Protein AF-A0AAX3VLI7-F1 (afdb_monomer_lite)

pLDDT: mean 89.25, std 13.04, range [51.97, 98.62]

Sequence (131 aa):
MQSMVFAEIKHHRTDLLKRTEYRPGVWPMSKDLAGGISQAQATVHQAVAEIGERITSLDRDGFETADATYLLRPRSFLVIGRLSEFVNDSGTHHPSKIRSFELARRHLQEPEVITFDELLARAEWIVENSG

Foldseek 3Di:
DAEDEAEAEDDQADDQWDPDAPDPLATHGDPCNVVLQVVQVVVLVVCCVPCPQWDWDADPVGDTDPPIHGSPPGAYEYEYYALCSQADPVRDGNVSVVVNSCVVQVPDPDHNYDYPVRVVVVVVVCVVPVD

Radius of gyration: 19.01 Å; chains: 1; bounding box: 42×30×56 Å

Structure (mmCIF, N/CA/C/O backbone):
data_AF-A0AAX3VLI7-F1
#
_entry.id   AF-A0AAX3VLI7-F1
#
loop_
_atom_site.group_PDB
_atom_site.id
_atom_site.type_symbol
_atom_site.label_atom_id
_atom_site.label_alt_id
_atom_site.label_comp_id
_atom_site.label_asym_id
_atom_site.label_entity_id
_atom_site.label_seq_id
_atom_site.pdbx_PDB_ins_code
_atom_site.Cartn_x
_atom_site.Cartn_y
_atom_site.Cartn_z
_atom_site.occupancy
_atom_site.B_iso_or_equiv
_atom_site.auth_seq_id
_atom_site.auth_comp_id
_atom_site.auth_asym_id
_atom_site.auth_atom_id
_atom_site.pdbx_PDB_model_num
ATOM 1 N N . MET A 1 1 ? 2.046 -5.225 -27.540 1.00 51.97 1 MET A N 1
ATOM 2 C CA . MET A 1 1 ? 2.743 -4.361 -26.565 1.00 51.97 1 MET A CA 1
ATOM 3 C C . MET A 1 1 ? 2.730 -5.075 -25.228 1.00 51.97 1 MET A C 1
ATOM 5 O O . MET A 1 1 ? 1.652 -5.279 -24.683 1.00 51.97 1 MET A O 1
ATOM 9 N N . GLN A 1 2 ? 3.886 -5.538 -24.758 1.00 61.94 2 GLN A N 1
ATOM 10 C CA . GLN A 1 2 ? 4.022 -6.135 -23.430 1.00 61.94 2 GLN A CA 1
ATOM 11 C C . GLN A 1 2 ? 4.406 -5.036 -22.435 1.00 61.94 2 GLN A C 1
ATOM 13 O O . GLN A 1 2 ? 5.241 -4.182 -22.737 1.00 61.94 2 GLN A O 1
ATOM 18 N N . SER A 1 3 ? 3.764 -5.032 -21.269 1.00 70.62 3 SER A N 1
ATOM 19 C CA . SER A 1 3 ? 4.061 -4.113 -20.169 1.00 70.62 3 SER A CA 1
ATOM 20 C C . SER A 1 3 ? 4.565 -4.904 -18.973 1.00 70.62 3 SER A C 1
ATOM 22 O O . SER A 1 3 ? 3.944 -5.900 -18.597 1.00 70.62 3 SER A O 1
ATOM 24 N N . MET A 1 4 ? 5.642 -4.442 -18.347 1.00 79.75 4 MET A N 1
ATOM 25 C CA . MET A 1 4 ? 6.131 -5.039 -17.109 1.00 79.75 4 MET A CA 1
ATOM 26 C C . MET A 1 4 ? 5.292 -4.577 -15.912 1.00 79.75 4 MET A C 1
ATOM 28 O O . MET A 1 4 ? 4.884 -3.415 -15.832 1.00 79.75 4 MET A O 1
ATOM 32 N N . VAL A 1 5 ? 5.040 -5.500 -14.985 1.00 88.38 5 VAL A N 1
ATOM 33 C CA . VAL A 1 5 ? 4.315 -5.252 -13.737 1.00 88.38 5 VAL A CA 1
ATOM 34 C C . VAL A 1 5 ? 5.139 -5.789 -12.575 1.00 88.38 5 VAL A C 1
ATOM 36 O O . VAL A 1 5 ? 5.616 -6.920 -12.629 1.00 88.38 5 VAL A O 1
ATOM 39 N N . PHE A 1 6 ? 5.261 -4.996 -11.514 1.00 92.38 6 PHE A N 1
ATOM 40 C CA . PHE A 1 6 ? 5.890 -5.408 -10.262 1.00 92.38 6 PHE A CA 1
ATOM 41 C C . PHE A 1 6 ? 4.823 -5.773 -9.236 1.00 92.38 6 PHE A C 1
ATOM 43 O O . PHE A 1 6 ? 3.849 -5.044 -9.060 1.00 92.38 6 PHE A O 1
ATOM 50 N N . ALA A 1 7 ? 5.007 -6.890 -8.540 1.00 95.62 7 ALA A N 1
ATOM 51 C CA . ALA A 1 7 ? 4.128 -7.302 -7.456 1.00 95.62 7 ALA A CA 1
ATOM 52 C C . ALA A 1 7 ? 4.966 -7.640 -6.221 1.00 95.62 7 ALA A C 1
ATOM 54 O O . ALA A 1 7 ? 5.698 -8.626 -6.210 1.00 95.62 7 ALA A O 1
ATOM 55 N N . GLU A 1 8 ? 4.840 -6.821 -5.182 1.00 97.06 8 GLU A N 1
ATOM 56 C CA . GLU A 1 8 ? 5.375 -7.110 -3.855 1.00 97.06 8 GLU A CA 1
ATOM 57 C C . GLU A 1 8 ? 4.298 -7.846 -3.050 1.00 97.06 8 GLU A C 1
ATOM 59 O O . GLU A 1 8 ? 3.166 -7.371 -2.936 1.00 97.06 8 GLU A O 1
ATOM 64 N N . ILE A 1 9 ? 4.633 -9.002 -2.476 1.00 97.75 9 ILE A N 1
ATOM 65 C CA . ILE A 1 9 ? 3.674 -9.835 -1.738 1.00 97.75 9 ILE A CA 1
ATOM 66 C C . ILE A 1 9 ? 4.144 -9.983 -0.292 1.00 97.75 9 ILE A C 1
ATOM 68 O O . ILE A 1 9 ? 5.220 -10.509 -0.014 1.00 97.75 9 ILE A O 1
ATOM 72 N N . LYS A 1 10 ? 3.315 -9.525 0.646 1.00 97.88 10 LYS A N 1
ATOM 73 C CA . LYS A 1 10 ? 3.515 -9.675 2.092 1.00 97.88 10 LYS A CA 1
ATOM 74 C C . LYS A 1 10 ? 2.671 -10.816 2.642 1.00 97.88 10 LYS A C 1
ATOM 76 O O . LYS A 1 10 ? 1.902 -11.451 1.929 1.00 97.88 10 LYS A O 1
ATOM 81 N N . HIS A 1 11 ? 2.808 -11.102 3.933 1.00 97.06 11 HIS A N 1
ATOM 82 C CA . HIS A 1 11 ? 1.990 -12.129 4.561 1.00 97.06 11 HIS A CA 1
ATOM 83 C C . HIS A 1 11 ? 0.544 -11.633 4.754 1.00 97.06 11 HIS A C 1
ATOM 85 O O . HIS A 1 11 ? 0.295 -10.487 5.119 1.00 97.06 11 HIS A O 1
ATOM 91 N N . HIS A 1 12 ? -0.438 -12.514 4.577 1.00 96.38 12 HIS A N 1
ATOM 92 C CA . HIS A 1 12 ? -1.861 -12.177 4.728 1.00 96.38 12 HIS A CA 1
ATOM 93 C C . HIS A 1 12 ? -2.282 -11.832 6.170 1.00 96.38 12 HIS A C 1
ATOM 95 O O . HIS A 1 12 ? -3.360 -11.294 6.385 1.00 96.38 12 HIS A O 1
ATOM 101 N N . ARG A 1 13 ? -1.448 -12.173 7.162 1.00 95.81 13 ARG A N 1
ATOM 102 C CA . ARG A 1 13 ? -1.656 -11.857 8.595 1.00 95.81 13 ARG A CA 1
ATOM 103 C C . ARG A 1 13 ? -0.952 -10.579 9.045 1.00 95.81 13 ARG A C 1
ATOM 105 O O . ARG A 1 13 ? -0.884 -10.309 10.236 1.00 95.81 13 ARG A O 1
ATOM 112 N N . THR A 1 14 ? -0.344 -9.862 8.113 1.00 96.94 14 THR A N 1
ATOM 113 C CA . THR A 1 14 ? 0.313 -8.598 8.402 1.00 96.94 14 THR A CA 1
ATOM 114 C C . THR A 1 14 ? -0.740 -7.528 8.679 1.00 96.94 14 THR A C 1
ATOM 116 O O . THR A 1 14 ? -1.655 -7.361 7.873 1.00 96.94 14 THR A O 1
ATOM 119 N N . ASP A 1 15 ? -0.592 -6.813 9.797 1.00 97.94 15 ASP A N 1
ATOM 120 C CA . ASP A 1 15 ? -1.472 -5.698 10.162 1.00 97.94 15 ASP A CA 1
ATOM 121 C C . ASP A 1 15 ? -1.359 -4.593 9.085 1.00 97.94 15 ASP A C 1
ATOM 123 O O . ASP A 1 15 ? -0.258 -4.226 8.668 1.00 97.94 15 ASP A O 1
ATOM 127 N N . LEU A 1 16 ? -2.480 -4.042 8.627 1.00 98.50 16 LEU A N 1
ATOM 128 C CA . LEU A 1 16 ? -2.590 -2.916 7.695 1.00 98.50 16 LEU A CA 1
ATOM 129 C C . LEU A 1 16 ? -2.401 -1.585 8.426 1.00 98.50 16 LEU A C 1
ATOM 131 O O . LEU A 1 16 ? -1.717 -0.683 7.936 1.00 98.50 16 LEU A O 1
ATOM 135 N N . LEU A 1 17 ? -2.977 -1.456 9.622 1.00 98.56 17 LEU A N 1
ATOM 136 C CA . LEU A 1 17 ? -2.892 -0.257 10.452 1.00 98.56 17 LEU A CA 1
ATOM 137 C C . LEU A 1 17 ? -2.168 -0.547 11.768 1.00 98.56 17 LEU A C 1
ATOM 139 O O . LEU A 1 17 ? -2.043 -1.685 12.216 1.00 98.56 17 LEU A O 1
ATOM 143 N N . LYS A 1 18 ? -1.670 0.498 12.431 1.00 98.25 18 LYS A N 1
ATOM 144 C CA . LYS A 1 18 ? -1.179 0.356 13.807 1.00 98.25 18 LYS A CA 1
ATOM 145 C C . LYS A 1 18 ? -2.323 -0.042 14.737 1.00 98.25 18 LYS A C 1
ATOM 147 O O . LYS A 1 18 ? -3.469 0.338 14.537 1.00 98.25 18 LYS A O 1
ATOM 152 N N . ARG A 1 19 ? -1.993 -0.747 15.820 1.00 95.19 19 ARG A N 1
ATOM 153 C CA . ARG A 1 19 ? -2.963 -1.132 16.863 1.00 95.19 19 ARG A CA 1
ATOM 154 C C . ARG A 1 19 ? -3.393 0.025 17.762 1.00 95.19 19 ARG A C 1
ATOM 156 O O . ARG A 1 19 ? -4.368 -0.113 18.491 1.00 95.19 19 ARG A O 1
ATOM 163 N N . THR A 1 20 ? -2.677 1.143 17.710 1.00 96.56 20 THR A N 1
ATOM 164 C CA . THR A 1 20 ? -2.980 2.355 18.466 1.00 96.56 20 THR A CA 1
ATOM 165 C C . THR A 1 20 ? -3.283 3.517 17.534 1.00 96.56 20 THR A C 1
ATOM 167 O O . THR A 1 20 ? -2.680 3.669 16.467 1.00 96.56 20 THR A O 1
ATOM 170 N N . GLU A 1 21 ? -4.212 4.360 17.970 1.00 97.06 21 GLU A N 1
ATOM 171 C CA . GLU A 1 21 ? -4.504 5.622 17.306 1.00 97.06 21 GLU A CA 1
ATOM 172 C C . GLU A 1 21 ? -3.350 6.613 17.496 1.00 97.06 21 GLU A C 1
ATOM 174 O O . GLU A 1 21 ? -2.705 6.653 18.544 1.00 97.06 21 GLU A O 1
ATOM 179 N N . TYR A 1 22 ? -3.102 7.445 16.483 1.00 96.81 22 TYR A N 1
ATOM 180 C CA . TYR A 1 22 ? -2.224 8.612 16.634 1.00 96.81 22 TYR A CA 1
ATOM 181 C C . TYR A 1 22 ? -2.942 9.742 17.378 1.00 96.81 22 TYR A C 1
ATOM 183 O O . TYR A 1 22 ? -2.370 10.422 18.224 1.00 96.81 22 TYR A O 1
ATOM 191 N N . ARG A 1 23 ? -4.224 9.910 17.051 1.00 96.06 23 ARG A N 1
ATOM 192 C CA . ARG A 1 23 ? -5.206 10.754 17.732 1.00 96.06 23 ARG A CA 1
ATOM 193 C C . ARG A 1 23 ? -6.598 10.147 17.499 1.00 96.06 23 ARG A C 1
ATOM 195 O O . ARG A 1 23 ? -6.725 9.368 16.549 1.00 96.06 23 ARG A O 1
ATOM 202 N N . PRO A 1 24 ? -7.638 10.547 18.253 1.00 97.62 24 PRO A N 1
ATOM 203 C CA . PRO A 1 24 ? -8.977 9.981 18.111 1.00 97.62 24 PRO A CA 1
ATOM 204 C C . PRO A 1 24 ? -9.446 9.885 16.654 1.00 97.62 24 PRO A C 1
ATOM 206 O O . PRO A 1 24 ? -9.491 10.886 15.930 1.00 97.62 24 PRO A O 1
ATOM 209 N N . GLY A 1 25 ? -9.763 8.667 16.210 1.00 96.50 25 GLY A N 1
ATOM 210 C CA . GLY A 1 25 ? -10.274 8.379 14.872 1.00 96.50 25 GLY A CA 1
ATOM 211 C C . GLY A 1 25 ? -9.248 8.415 13.734 1.00 96.50 25 GLY A C 1
ATOM 212 O O . GLY A 1 25 ? -9.665 8.346 12.573 1.00 96.50 25 GLY A O 1
ATOM 213 N N . VAL A 1 26 ? -7.947 8.520 14.037 1.00 97.88 26 VAL A N 1
ATOM 214 C CA . VAL A 1 26 ? -6.841 8.496 13.065 1.00 97.88 26 VAL A CA 1
ATOM 215 C C . VAL A 1 26 ? -5.914 7.324 13.358 1.00 97.88 26 VAL A C 1
ATOM 217 O O . VAL A 1 26 ? -5.167 7.322 14.340 1.00 97.88 26 VAL A O 1
ATOM 220 N N . TRP A 1 27 ? -5.927 6.359 12.446 1.00 98.44 2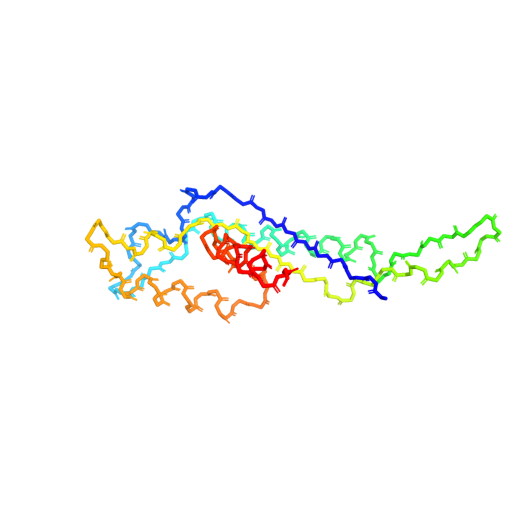7 TRP A N 1
ATOM 221 C CA . TRP A 1 27 ? -5.162 5.125 12.532 1.00 98.44 27 TRP A CA 1
ATOM 222 C C . TRP A 1 27 ? -4.014 5.159 11.517 1.00 98.44 27 TRP A C 1
ATOM 224 O O . TRP A 1 27 ? -4.267 5.144 10.313 1.00 98.44 27 TRP A O 1
ATOM 234 N N . PRO A 1 28 ? -2.749 5.254 11.957 1.00 98.25 28 PRO A N 1
ATOM 235 C CA . PRO A 1 28 ? -1.615 5.265 11.039 1.00 98.25 28 PRO A CA 1
ATOM 236 C C . PRO A 1 28 ? -1.458 3.931 10.311 1.00 98.25 28 PRO A C 1
ATOM 238 O O . PRO A 1 28 ? -1.790 2.883 10.866 1.00 98.25 28 PRO A O 1
ATOM 241 N N . MET A 1 29 ? -0.846 3.966 9.124 1.00 98.38 29 MET A N 1
ATOM 242 C CA . MET A 1 29 ? -0.351 2.755 8.463 1.00 98.38 29 MET A CA 1
ATOM 243 C C . MET A 1 29 ? 0.572 1.970 9.402 1.00 98.38 29 MET A C 1
ATOM 245 O O . MET A 1 29 ? 1.359 2.557 10.160 1.00 98.38 29 MET A O 1
ATOM 249 N N . SER A 1 30 ? 0.480 0.642 9.355 1.00 98.56 30 SER A N 1
ATOM 250 C CA . SER A 1 30 ? 1.416 -0.229 10.059 1.00 98.56 30 SER A CA 1
ATOM 251 C C . SER A 1 30 ? 2.839 -0.059 9.510 1.00 98.56 30 SER A C 1
ATOM 253 O O . SER A 1 30 ? 3.060 0.515 8.438 1.00 98.56 30 SER A O 1
ATOM 255 N N . LYS A 1 31 ? 3.829 -0.577 10.249 1.00 98.12 31 LYS A N 1
ATOM 256 C CA . LYS A 1 31 ? 5.220 -0.604 9.775 1.00 98.12 31 LYS A CA 1
ATOM 257 C C . LYS A 1 31 ? 5.335 -1.387 8.466 1.00 98.12 31 LYS A C 1
ATOM 259 O O . LYS A 1 31 ? 6.080 -0.974 7.584 1.00 98.12 31 LYS A O 1
ATOM 264 N N . ASP A 1 32 ? 4.601 -2.485 8.347 1.00 98.00 32 ASP A N 1
ATOM 265 C CA . ASP A 1 32 ? 4.692 -3.367 7.192 1.00 98.00 32 ASP A CA 1
ATOM 266 C C . ASP A 1 32 ? 3.980 -2.801 5.963 1.00 98.00 32 ASP A C 1
ATOM 268 O O . ASP A 1 32 ? 4.500 -2.939 4.859 1.00 98.00 32 ASP A O 1
ATOM 272 N N . LEU A 1 33 ? 2.844 -2.113 6.136 1.00 98.38 33 LEU A N 1
ATOM 273 C CA . LEU A 1 33 ? 2.178 -1.419 5.033 1.00 98.38 33 LEU A CA 1
ATOM 274 C C . LEU A 1 33 ? 3.057 -0.278 4.510 1.00 98.38 33 LEU A C 1
ATOM 276 O O . LEU A 1 33 ? 3.343 -0.220 3.317 1.00 98.38 33 LEU A O 1
ATOM 280 N N . ALA A 1 34 ? 3.545 0.591 5.402 1.00 98.12 34 ALA A N 1
ATOM 281 C CA . ALA A 1 34 ? 4.425 1.691 5.014 1.00 98.12 34 ALA A CA 1
ATOM 282 C C . ALA A 1 34 ? 5.739 1.183 4.391 1.00 98.12 34 ALA A C 1
ATOM 284 O O . ALA A 1 34 ? 6.160 1.672 3.347 1.00 98.12 34 ALA A O 1
ATOM 285 N N . GLY A 1 35 ? 6.360 0.165 4.995 1.00 98.00 35 GLY A N 1
ATOM 286 C CA . GLY A 1 35 ? 7.581 -0.450 4.480 1.00 98.00 35 GLY A CA 1
ATOM 287 C C . GLY A 1 35 ? 7.375 -1.161 3.142 1.00 98.00 35 GLY A C 1
ATOM 288 O O . GLY A 1 35 ? 8.218 -1.040 2.260 1.00 98.00 35 GLY A O 1
ATOM 289 N N . GLY A 1 36 ? 6.246 -1.852 2.956 1.00 98.06 36 GLY A N 1
ATOM 290 C CA . GLY A 1 36 ? 5.884 -2.501 1.696 1.00 98.06 36 GLY A CA 1
ATOM 291 C C . GLY A 1 36 ? 5.691 -1.503 0.555 1.00 98.06 36 GLY A C 1
ATOM 292 O O . GLY A 1 36 ? 6.171 -1.748 -0.548 1.00 98.06 36 GLY A O 1
ATOM 293 N N . ILE A 1 37 ? 5.067 -0.353 0.834 1.00 98.12 37 ILE A N 1
ATOM 294 C CA . ILE A 1 37 ? 4.941 0.756 -0.124 1.00 98.12 37 ILE A CA 1
ATOM 295 C C . ILE A 1 37 ? 6.328 1.242 -0.549 1.00 98.12 37 ILE A C 1
ATOM 297 O O . ILE A 1 37 ? 6.631 1.269 -1.740 1.00 98.12 37 ILE A O 1
ATOM 301 N N . SER A 1 38 ? 7.193 1.566 0.417 1.00 97.56 38 SER A N 1
ATOM 302 C CA . SER A 1 38 ? 8.547 2.045 0.125 1.00 97.56 38 SER A CA 1
ATOM 303 C C . SER A 1 38 ? 9.386 1.014 -0.631 1.00 97.56 38 SER A C 1
ATOM 305 O O . SER A 1 38 ? 10.131 1.380 -1.535 1.00 97.56 38 SER A O 1
ATOM 307 N N . GLN A 1 39 ? 9.257 -0.274 -0.305 1.00 97.19 39 GLN A N 1
ATOM 308 C CA . GLN A 1 39 ? 9.973 -1.344 -0.998 1.00 97.19 39 GLN A CA 1
ATOM 309 C C . GLN A 1 39 ? 9.511 -1.496 -2.453 1.00 97.19 39 GLN A C 1
ATOM 311 O O . GLN A 1 39 ? 10.352 -1.617 -3.343 1.00 97.19 39 GLN A O 1
ATOM 316 N N . ALA A 1 40 ? 8.201 -1.450 -2.713 1.00 96.69 40 ALA A N 1
ATOM 317 C CA . ALA A 1 40 ? 7.668 -1.511 -4.072 1.00 96.69 40 ALA A CA 1
ATOM 318 C C . ALA A 1 40 ? 8.144 -0.315 -4.913 1.00 96.69 40 ALA A C 1
ATOM 320 O O . ALA A 1 40 ? 8.610 -0.497 -6.036 1.00 96.69 40 ALA A O 1
ATOM 321 N N . GLN A 1 41 ? 8.112 0.893 -4.343 1.00 95.69 41 GLN A N 1
ATOM 322 C CA . GLN A 1 41 ? 8.612 2.110 -4.991 1.00 95.69 41 GLN A CA 1
ATOM 323 C C . GLN A 1 41 ? 10.113 2.027 -5.297 1.00 95.69 41 GLN A C 1
ATOM 325 O O . GLN A 1 41 ? 10.532 2.347 -6.408 1.00 95.69 41 GLN A O 1
ATOM 330 N N . ALA A 1 42 ? 10.922 1.555 -4.344 1.00 94.81 42 ALA A N 1
ATOM 331 C CA . ALA A 1 42 ? 12.357 1.362 -4.547 1.00 94.81 42 ALA A CA 1
ATOM 332 C C . ALA A 1 42 ? 12.6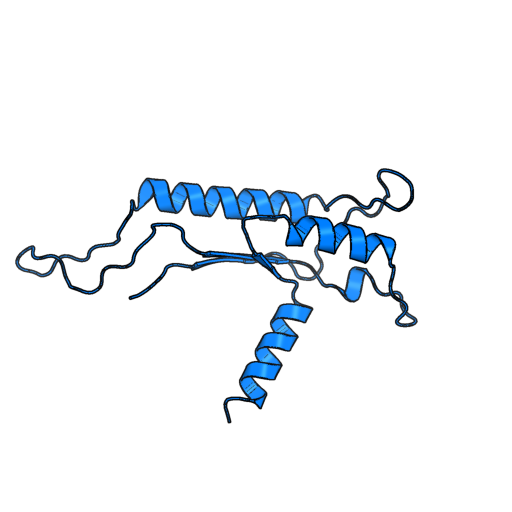45 0.332 -5.649 1.00 94.81 42 ALA A C 1
ATOM 334 O O . ALA A 1 42 ? 13.506 0.568 -6.491 1.00 94.81 42 ALA A O 1
ATOM 335 N N . THR A 1 43 ? 11.885 -0.766 -5.679 1.00 92.75 43 THR A N 1
ATOM 336 C CA . THR A 1 43 ? 12.022 -1.820 -6.695 1.00 92.75 43 THR A CA 1
ATOM 337 C C . THR A 1 43 ? 11.715 -1.286 -8.092 1.00 92.75 43 THR A C 1
ATOM 339 O O . THR A 1 43 ? 12.495 -1.495 -9.017 1.00 92.75 43 THR A O 1
ATOM 342 N N . VAL A 1 44 ? 10.612 -0.546 -8.247 1.00 91.00 44 VAL A N 1
ATOM 343 C CA . VAL A 1 44 ? 10.255 0.100 -9.520 1.00 91.00 44 VAL A CA 1
ATOM 344 C C . VAL A 1 44 ? 11.336 1.086 -9.952 1.00 91.00 44 VAL A C 1
ATOM 346 O O . VAL A 1 44 ? 11.758 1.064 -11.106 1.00 91.00 44 VAL A O 1
ATOM 349 N N . HIS A 1 45 ? 11.810 1.927 -9.031 1.00 90.62 45 HIS A N 1
ATOM 350 C CA . HIS A 1 45 ? 12.856 2.902 -9.322 1.00 90.62 45 HIS A CA 1
ATOM 351 C C . HIS A 1 45 ? 14.148 2.231 -9.806 1.00 90.62 45 HIS A C 1
ATOM 353 O O . HIS A 1 45 ? 14.701 2.642 -10.824 1.00 90.62 45 HIS A O 1
ATOM 359 N N . GLN A 1 46 ? 14.596 1.181 -9.113 1.00 89.19 46 GLN A N 1
ATOM 360 C CA . GLN A 1 46 ? 15.781 0.408 -9.493 1.00 89.19 46 GLN A CA 1
ATOM 361 C C . GLN A 1 46 ? 15.608 -0.246 -10.864 1.00 89.19 46 GLN A C 1
ATOM 363 O O . GLN A 1 46 ? 16.474 -0.092 -11.718 1.00 89.19 46 GLN A O 1
ATOM 368 N N . ALA A 1 47 ? 14.467 -0.888 -11.119 1.00 85.56 47 ALA A N 1
ATOM 369 C CA . ALA A 1 47 ? 14.214 -1.532 -12.402 1.00 85.56 47 ALA A CA 1
ATOM 370 C C . ALA A 1 47 ? 14.215 -0.540 -13.575 1.00 85.56 47 ALA A C 1
ATOM 372 O O . ALA A 1 47 ? 14.809 -0.818 -14.613 1.00 85.56 47 ALA A O 1
ATOM 373 N N . VAL A 1 48 ? 13.590 0.630 -13.415 1.00 85.06 48 VAL A N 1
ATOM 374 C CA . VAL A 1 48 ? 13.599 1.681 -14.447 1.00 85.06 48 VAL A CA 1
ATOM 375 C C . VAL A 1 48 ? 15.015 2.223 -14.669 1.00 85.06 48 VAL A C 1
ATOM 377 O O . VAL A 1 48 ? 15.404 2.455 -15.811 1.00 85.06 48 VAL A O 1
ATOM 380 N N . ALA A 1 49 ? 15.797 2.402 -13.600 1.00 84.38 49 ALA A N 1
ATOM 381 C CA . ALA A 1 49 ? 17.168 2.898 -13.693 1.00 84.38 49 ALA A CA 1
ATOM 382 C C . ALA A 1 49 ? 18.134 1.893 -14.349 1.00 84.38 49 ALA A C 1
ATOM 384 O O . ALA A 1 49 ? 18.999 2.302 -15.118 1.00 84.38 49 ALA A O 1
ATOM 385 N N . GLU A 1 50 ? 17.997 0.598 -14.055 1.00 81.50 50 GLU A N 1
ATOM 386 C CA . GLU A 1 50 ? 18.894 -0.456 -14.552 1.00 81.50 50 GLU A CA 1
ATOM 387 C C . GLU A 1 50 ? 18.553 -0.914 -15.971 1.00 81.50 50 GLU A C 1
ATOM 389 O O . GLU A 1 50 ? 19.450 -1.172 -16.771 1.00 81.50 50 GLU A O 1
ATOM 394 N N . ILE A 1 51 ? 17.263 -1.026 -16.292 1.00 73.69 51 ILE A N 1
ATOM 395 C CA . ILE A 1 51 ? 16.806 -1.570 -17.574 1.00 73.69 51 ILE A CA 1
ATOM 396 C C . ILE A 1 51 ? 16.627 -0.457 -18.626 1.00 73.69 51 ILE A C 1
ATOM 398 O O . ILE A 1 51 ? 16.693 -0.714 -19.828 1.00 73.69 51 ILE A O 1
ATOM 402 N N . GLY A 1 52 ? 16.431 0.793 -18.196 1.00 66.38 52 GLY A N 1
ATOM 403 C CA . GLY A 1 52 ? 16.097 1.907 -19.080 1.00 66.38 52 GLY A CA 1
ATOM 404 C C . GLY A 1 52 ? 14.655 1.837 -19.597 1.00 66.38 52 GLY A C 1
ATOM 405 O O . GLY A 1 52 ? 13.811 1.109 -19.079 1.00 66.38 52 GLY A O 1
ATOM 406 N N . GLU A 1 53 ? 14.336 2.616 -20.633 1.00 62.03 53 GLU A N 1
ATOM 407 C CA . GLU A 1 53 ? 12.953 2.763 -21.122 1.00 62.03 53 GLU A CA 1
ATOM 408 C C . GLU A 1 53 ? 12.417 1.530 -21.877 1.00 62.03 53 GLU A C 1
ATOM 410 O O . GLU A 1 53 ? 11.201 1.420 -22.091 1.00 62.03 53 GLU A O 1
ATOM 415 N N . ARG A 1 54 ? 13.295 0.601 -22.294 1.00 63.78 54 ARG A N 1
ATOM 416 C CA . ARG A 1 54 ? 12.933 -0.514 -23.180 1.00 63.78 54 ARG A CA 1
ATOM 417 C C . ARG A 1 54 ? 13.865 -1.720 -23.033 1.00 63.78 54 ARG A C 1
ATOM 419 O O . ARG A 1 54 ? 15.076 -1.580 -23.139 1.00 63.78 54 ARG A O 1
ATOM 426 N N . ILE A 1 55 ? 13.287 -2.914 -22.900 1.00 64.69 55 ILE A N 1
ATOM 427 C CA . ILE A 1 55 ? 14.008 -4.180 -23.093 1.00 64.69 55 ILE A CA 1
ATOM 428 C C . ILE A 1 55 ? 13.934 -4.525 -24.578 1.00 64.69 55 ILE A C 1
ATOM 430 O O . ILE A 1 55 ? 12.852 -4.814 -25.091 1.00 64.69 55 ILE A O 1
ATOM 434 N N . THR A 1 56 ? 15.073 -4.487 -25.264 1.00 63.56 56 THR A N 1
ATOM 435 C CA . THR A 1 56 ? 15.225 -4.921 -26.659 1.00 63.56 56 THR A CA 1
ATOM 436 C C . THR A 1 56 ? 15.986 -6.237 -26.706 1.00 63.56 56 THR A C 1
ATOM 438 O O . THR A 1 56 ? 17.090 -6.323 -26.172 1.00 63.56 56 THR A O 1
ATOM 441 N N . SER A 1 57 ? 15.432 -7.251 -27.373 1.00 63.94 57 SER A N 1
ATOM 442 C CA . SER A 1 57 ? 16.214 -8.433 -27.755 1.00 63.94 57 SER A CA 1
ATOM 443 C C . SER A 1 57 ? 16.816 -8.198 -29.139 1.00 63.94 57 SER A C 1
ATOM 445 O O . SER A 1 57 ? 16.135 -7.654 -30.010 1.00 63.94 57 SER A O 1
ATOM 447 N N . LEU A 1 58 ? 18.075 -8.581 -29.342 1.00 70.69 58 LEU A N 1
ATOM 448 C CA . LEU A 1 58 ? 18.716 -8.565 -30.658 1.00 70.69 58 LEU A CA 1
ATOM 449 C C . LEU A 1 58 ? 18.583 -9.950 -31.298 1.00 70.69 58 LEU A C 1
ATOM 451 O O . LEU A 1 58 ? 18.671 -10.964 -30.600 1.00 70.69 58 LEU A O 1
ATOM 455 N N . ASP A 1 59 ? 18.364 -10.007 -32.608 1.00 72.38 59 ASP A N 1
ATOM 456 C CA . ASP A 1 59 ? 18.470 -11.257 -33.356 1.00 72.38 59 ASP A CA 1
ATOM 457 C C . ASP A 1 59 ? 19.940 -11.648 -33.606 1.00 72.38 59 ASP A C 1
ATOM 459 O O . ASP A 1 59 ? 20.882 -11.008 -33.132 1.00 72.38 59 ASP A O 1
ATOM 463 N N . ARG A 1 60 ? 20.143 -12.750 -34.335 1.00 76.38 60 ARG A N 1
ATOM 464 C CA . ARG A 1 60 ? 21.475 -13.318 -34.610 1.00 76.38 60 ARG A CA 1
ATOM 465 C C . ARG A 1 60 ? 22.346 -12.400 -35.474 1.00 76.38 60 ARG A C 1
ATOM 467 O O . ARG A 1 60 ? 23.565 -12.544 -35.445 1.00 76.38 60 ARG A O 1
ATOM 474 N N . ASP A 1 61 ? 21.717 -11.486 -36.206 1.00 79.50 61 ASP A N 1
ATOM 475 C CA . ASP A 1 61 ? 22.348 -10.554 -37.136 1.00 79.50 61 ASP A CA 1
ATOM 476 C C . ASP A 1 61 ? 22.480 -9.142 -36.524 1.00 79.50 61 ASP A C 1
ATOM 478 O O . ASP A 1 61 ? 23.003 -8.228 -37.161 1.00 79.50 61 ASP A O 1
ATOM 482 N N . GLY A 1 62 ? 22.067 -8.970 -35.259 1.00 66.44 62 GLY A N 1
ATOM 483 C CA . GLY A 1 62 ? 22.192 -7.729 -34.499 1.00 66.44 62 GLY A CA 1
ATOM 484 C C . GLY A 1 62 ? 21.048 -6.735 -34.707 1.00 66.44 62 GLY A C 1
ATOM 485 O O . GLY A 1 62 ? 21.174 -5.588 -34.277 1.00 66.44 62 GLY A O 1
ATOM 486 N N . PHE A 1 63 ? 19.939 -7.137 -35.335 1.00 71.31 63 PHE A N 1
ATOM 487 C CA . PHE A 1 63 ? 18.754 -6.289 -35.468 1.00 71.31 63 PHE A CA 1
ATOM 488 C C . PHE A 1 63 ? 17.891 -6.341 -34.206 1.00 71.31 63 PHE A C 1
ATOM 490 O O . PHE A 1 63 ? 17.722 -7.392 -33.587 1.00 71.31 63 PHE A O 1
ATOM 497 N N . GLU A 1 64 ? 17.300 -5.203 -33.832 1.00 66.94 64 GLU A N 1
ATOM 498 C CA . GLU A 1 64 ? 16.300 -5.159 -32.765 1.00 66.94 64 GLU A CA 1
ATOM 499 C C . GLU A 1 64 ? 15.059 -5.969 -33.163 1.00 66.94 64 GLU A C 1
ATOM 501 O O . GLU A 1 64 ? 14.413 -5.709 -34.179 1.00 66.94 64 GLU A O 1
ATOM 506 N N . THR A 1 65 ? 14.699 -6.944 -32.335 1.00 66.19 65 THR A N 1
ATOM 507 C CA . THR A 1 65 ? 13.450 -7.698 -32.477 1.00 66.19 65 THR A CA 1
ATOM 508 C C . THR A 1 65 ? 12.242 -6.828 -32.110 1.00 66.19 65 THR A C 1
ATOM 510 O O . THR A 1 65 ? 12.322 -5.929 -31.271 1.00 66.19 65 THR A O 1
ATOM 513 N N . ALA A 1 66 ? 11.090 -7.105 -32.727 1.00 59.28 66 ALA A N 1
ATOM 514 C CA . ALA A 1 66 ? 9.860 -6.329 -32.541 1.00 59.28 66 ALA A CA 1
ATOM 515 C C . ALA A 1 66 ? 9.199 -6.490 -31.148 1.00 59.28 66 ALA A C 1
ATOM 517 O O . ALA A 1 66 ? 8.248 -5.769 -30.837 1.00 59.28 66 ALA A O 1
ATOM 518 N N . ASP A 1 67 ? 9.710 -7.384 -30.294 1.00 60.28 67 ASP A N 1
ATOM 519 C CA . ASP A 1 67 ? 9.155 -7.734 -28.976 1.00 60.28 67 ASP A CA 1
ATOM 520 C C . ASP A 1 67 ? 9.625 -6.789 -27.855 1.00 60.28 67 ASP A C 1
ATOM 522 O O . ASP A 1 67 ? 9.963 -7.198 -26.742 1.00 60.28 67 ASP A O 1
ATOM 526 N N . ALA A 1 68 ? 9.661 -5.489 -28.142 1.00 60.34 68 ALA A N 1
ATOM 527 C CA . ALA A 1 68 ? 10.070 -4.492 -27.167 1.00 60.34 68 ALA A CA 1
ATOM 528 C C . ALA A 1 68 ? 9.088 -4.430 -25.979 1.00 60.34 68 ALA A C 1
ATOM 530 O O . 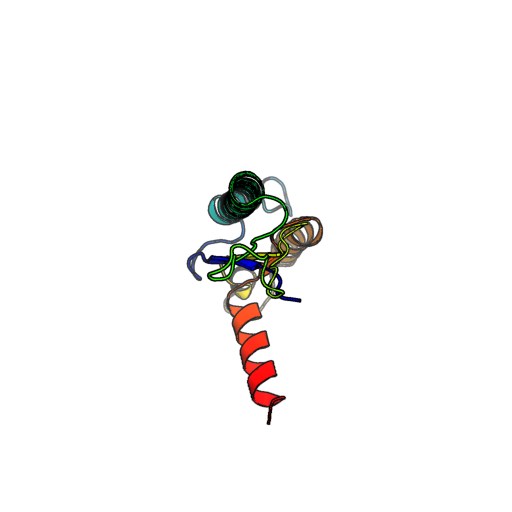ALA A 1 68 ? 7.908 -4.091 -26.137 1.00 60.34 68 ALA A O 1
ATOM 531 N N . THR A 1 69 ? 9.588 -4.707 -24.772 1.00 62.19 69 THR A N 1
ATOM 532 C CA . THR A 1 69 ? 8.856 -4.456 -23.520 1.00 62.19 69 THR A CA 1
ATOM 533 C C . THR A 1 69 ? 9.204 -3.059 -23.024 1.00 62.19 69 THR A C 1
ATOM 535 O O . THR A 1 69 ? 10.373 -2.746 -22.803 1.00 62.19 69 THR A O 1
ATOM 538 N N . TYR A 1 70 ? 8.190 -2.211 -22.862 1.00 62.03 70 TYR A N 1
ATOM 539 C CA . TYR A 1 70 ? 8.365 -0.810 -22.478 1.00 62.03 70 TYR A CA 1
ATOM 540 C C . TYR A 1 70 ? 8.246 -0.625 -20.960 1.00 62.03 70 TYR A C 1
ATOM 542 O O . TYR A 1 70 ? 7.358 -1.196 -20.321 1.00 62.03 70 TYR A O 1
ATOM 550 N N . LEU A 1 71 ? 9.116 0.220 -20.403 1.00 64.50 71 LEU A N 1
ATOM 551 C CA . LEU A 1 71 ? 9.259 0.492 -18.965 1.00 64.50 71 LEU A CA 1
ATOM 552 C C . LEU A 1 71 ? 8.996 1.959 -18.591 1.00 64.50 71 LEU A C 1
ATOM 554 O O . LEU A 1 71 ? 9.327 2.388 -17.493 1.00 64.50 71 LEU A O 1
ATOM 558 N N . LEU A 1 72 ? 8.344 2.726 -19.470 1.00 6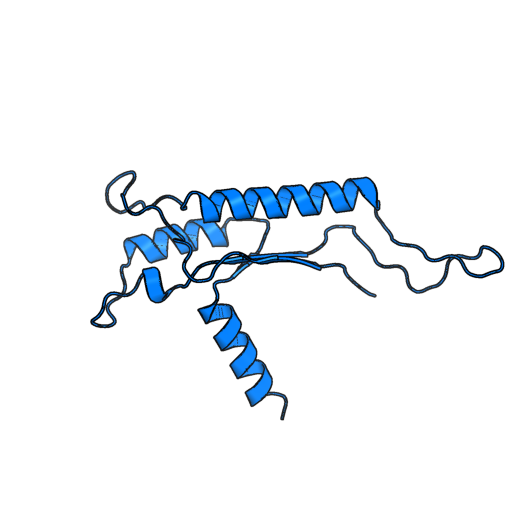1.84 72 LEU A N 1
ATOM 559 C CA . LEU A 1 72 ? 8.083 4.162 -19.280 1.00 61.84 72 LEU A CA 1
ATOM 560 C C . LEU A 1 72 ? 7.387 4.528 -17.955 1.00 61.84 72 LEU A C 1
ATOM 562 O O . LEU A 1 72 ? 7.505 5.671 -17.526 1.00 61.84 72 LEU A O 1
ATOM 566 N N . ARG A 1 73 ? 6.643 3.596 -17.342 1.00 70.00 73 ARG A N 1
ATOM 567 C CA . ARG A 1 73 ? 6.105 3.642 -15.967 1.00 70.00 73 ARG A CA 1
ATOM 568 C C . ARG A 1 73 ? 5.443 2.287 -15.662 1.00 70.00 73 ARG A C 1
ATOM 570 O O . ARG A 1 73 ? 4.263 2.110 -15.979 1.00 70.00 73 ARG A O 1
ATOM 577 N N . PRO A 1 74 ? 6.182 1.285 -15.158 1.00 82.12 74 PRO A N 1
ATOM 578 C CA . PRO A 1 74 ? 5.606 -0.031 -14.913 1.00 82.12 74 PRO A CA 1
ATOM 579 C C . PRO A 1 74 ? 4.591 0.054 -13.773 1.00 82.12 74 PRO A C 1
ATOM 581 O O . PRO A 1 74 ? 4.826 0.716 -12.764 1.00 82.12 74 PRO A O 1
ATOM 584 N N . ARG A 1 75 ? 3.450 -0.629 -13.915 1.00 89.25 75 ARG A N 1
ATOM 585 C CA . ARG A 1 75 ? 2.489 -0.719 -12.808 1.00 89.25 75 ARG A CA 1
ATOM 586 C C . ARG A 1 75 ? 3.121 -1.504 -11.665 1.00 89.25 75 ARG A C 1
ATOM 588 O O . ARG A 1 75 ? 3.802 -2.502 -11.904 1.00 89.25 75 ARG A O 1
ATOM 595 N N . SER A 1 76 ? 2.842 -1.096 -10.435 1.00 95.12 76 SER A N 1
ATOM 596 C CA . SER A 1 76 ? 3.254 -1.836 -9.247 1.00 95.12 76 SER A CA 1
ATOM 597 C C . SER A 1 76 ? 2.078 -2.116 -8.325 1.00 95.12 76 SER A C 1
ATOM 599 O O . SER A 1 76 ? 1.174 -1.294 -8.170 1.00 95.12 76 SER A O 1
ATOM 601 N N . PHE A 1 77 ? 2.099 -3.299 -7.723 1.00 97.44 77 PHE A N 1
ATOM 602 C CA . PHE A 1 77 ? 1.105 -3.781 -6.778 1.00 97.44 77 PHE A CA 1
ATOM 603 C C . PHE A 1 77 ? 1.780 -4.178 -5.472 1.00 97.44 77 PHE A C 1
ATOM 605 O O . PHE A 1 77 ? 2.871 -4.751 -5.472 1.00 97.44 77 PHE A O 1
ATOM 612 N N . LEU A 1 78 ? 1.098 -3.916 -4.363 1.00 98.50 78 LEU A N 1
ATOM 613 C CA . LEU A 1 78 ? 1.438 -4.439 -3.048 1.00 98.50 78 LEU A CA 1
ATOM 614 C C . LEU A 1 78 ? 0.268 -5.283 -2.550 1.00 98.50 78 LEU A C 1
ATOM 616 O O . LEU A 1 78 ? -0.798 -4.741 -2.262 1.00 98.50 78 LEU A O 1
ATOM 620 N N . VAL A 1 79 ? 0.478 -6.592 -2.421 1.00 98.56 79 VAL A N 1
ATOM 621 C CA . VAL A 1 79 ? -0.505 -7.517 -1.846 1.00 98.56 79 VAL A CA 1
ATOM 622 C C . VAL A 1 79 ? -0.188 -7.727 -0.367 1.00 98.56 79 VAL A C 1
ATOM 624 O O . VAL A 1 79 ? 0.858 -8.285 -0.029 1.00 98.56 79 VAL A O 1
ATOM 627 N N . ILE A 1 80 ? -1.055 -7.263 0.534 1.00 98.62 80 ILE A N 1
ATOM 628 C CA . ILE A 1 80 ? -0.774 -7.250 1.979 1.00 98.62 80 ILE A CA 1
ATOM 629 C C . ILE A 1 80 ? -2.044 -7.316 2.829 1.00 98.62 80 ILE A C 1
ATOM 631 O O . ILE A 1 80 ? -3.041 -6.680 2.508 1.00 98.62 80 ILE A O 1
ATOM 635 N N . GLY A 1 81 ? -1.980 -8.046 3.948 1.00 98.38 81 GLY A N 1
ATOM 636 C CA . GLY A 1 81 ? -3.027 -8.044 4.974 1.00 98.38 81 GLY A CA 1
ATOM 637 C C . GLY A 1 81 ? -4.411 -8.473 4.474 1.00 98.38 81 GLY A C 1
ATOM 638 O O . GLY A 1 81 ? -4.553 -9.086 3.412 1.00 98.38 81 GLY A O 1
ATOM 639 N N . ARG A 1 82 ? -5.441 -8.184 5.273 1.00 98.19 82 ARG A N 1
ATOM 640 C CA . ARG A 1 82 ? -6.849 -8.489 4.973 1.00 98.19 82 ARG A CA 1
ATOM 641 C C . ARG A 1 82 ? -7.757 -7.389 5.504 1.00 98.19 82 ARG A C 1
ATOM 643 O O . ARG A 1 82 ? -7.540 -6.913 6.618 1.00 98.19 82 ARG A O 1
ATOM 650 N N . LEU A 1 83 ? -8.811 -7.040 4.770 1.00 97.25 83 LEU A N 1
ATOM 651 C CA . LEU A 1 83 ? -9.834 -6.099 5.247 1.00 97.25 83 LEU A CA 1
ATOM 652 C C . LEU A 1 83 ? -10.595 -6.625 6.466 1.00 97.25 83 LEU A C 1
ATOM 654 O O . LEU A 1 83 ? -11.134 -5.826 7.235 1.00 97.25 83 LEU A O 1
ATOM 658 N N . SER A 1 84 ? -10.587 -7.943 6.693 1.00 95.88 84 SER A N 1
ATOM 659 C CA . SER A 1 84 ? -11.114 -8.553 7.919 1.00 95.88 84 SER A CA 1
ATOM 660 C C . SER A 1 84 ? -10.501 -7.976 9.205 1.00 95.88 84 SER A C 1
ATOM 662 O O . SER A 1 84 ? -11.126 -8.068 10.252 1.00 95.88 84 SER A O 1
ATOM 664 N N . GLU A 1 85 ? -9.326 -7.330 9.153 1.00 96.31 85 GLU A N 1
ATOM 665 C CA . GLU A 1 85 ? -8.764 -6.564 10.283 1.00 96.31 85 GLU A CA 1
ATOM 666 C C . GLU A 1 85 ? -9.715 -5.472 10.807 1.00 96.31 85 GLU A C 1
ATOM 668 O O . GLU A 1 85 ? -9.667 -5.084 11.979 1.00 96.31 85 GLU A O 1
ATOM 673 N N . PHE A 1 86 ? -10.578 -4.942 9.942 1.00 97.31 86 PHE A N 1
ATOM 674 C CA . PHE A 1 86 ? -11.491 -3.851 10.270 1.00 97.31 86 PHE A CA 1
ATOM 675 C C . PHE A 1 86 ? -12.887 -4.334 10.650 1.00 97.31 86 PHE A C 1
ATOM 677 O O . PHE A 1 86 ? -13.793 -3.510 10.777 1.00 97.31 86 PHE A O 1
ATOM 684 N N . VAL A 1 87 ? -13.067 -5.640 10.823 1.00 97.12 87 VAL A N 1
ATOM 685 C CA . VAL A 1 87 ? -14.334 -6.275 11.170 1.00 97.12 87 VAL A CA 1
ATOM 686 C C . VAL A 1 87 ? -14.144 -6.995 12.501 1.00 97.12 87 VAL A C 1
ATOM 688 O O . VAL A 1 87 ? -13.153 -7.691 12.696 1.00 97.12 87 VAL A O 1
ATOM 691 N N . ASN A 1 88 ? -15.058 -6.795 13.447 1.00 95.31 88 ASN A N 1
ATOM 692 C CA . ASN A 1 88 ? -15.039 -7.555 14.699 1.00 95.31 88 ASN A CA 1
ATOM 693 C C . ASN A 1 88 ? -15.721 -8.928 14.530 1.00 95.31 88 ASN A C 1
ATOM 695 O O . ASN A 1 88 ? -16.346 -9.199 13.507 1.00 95.31 88 ASN A O 1
ATOM 699 N N . ASP A 1 89 ? -15.681 -9.765 15.568 1.00 94.69 89 ASP A N 1
ATOM 700 C CA . ASP A 1 89 ? -16.260 -11.120 15.540 1.00 94.69 89 ASP A CA 1
ATOM 701 C C . ASP A 1 89 ? -17.773 -11.150 15.245 1.00 94.69 89 ASP A C 1
ATOM 703 O O . ASP A 1 89 ? -18.301 -12.155 14.780 1.00 94.69 89 ASP A O 1
ATOM 707 N N . SER A 1 90 ? -18.480 -10.038 15.484 1.00 95.38 90 SER A N 1
ATOM 708 C CA . SER A 1 90 ? -19.911 -9.892 15.170 1.00 95.38 90 SER A CA 1
ATOM 709 C C . SER A 1 90 ? -20.195 -9.470 13.722 1.00 95.38 90 SER A C 1
ATOM 711 O O . SER A 1 90 ? -21.350 -9.252 13.367 1.00 95.38 90 SER A O 1
ATOM 713 N N . GLY A 1 91 ? -19.164 -9.290 12.892 1.00 94.25 91 GLY A N 1
ATOM 714 C CA . GLY A 1 91 ? -19.308 -8.776 11.527 1.00 94.25 91 GLY A CA 1
ATOM 715 C C . GLY A 1 91 ? -19.455 -7.252 11.446 1.00 94.25 91 GLY A C 1
ATOM 716 O O . GLY A 1 91 ? -19.730 -6.712 10.378 1.00 94.25 91 GLY A O 1
ATOM 717 N N . THR A 1 92 ? -19.272 -6.530 12.555 1.00 97.06 92 THR A N 1
ATOM 718 C CA . THR A 1 92 ? -19.408 -5.070 12.585 1.00 97.06 92 THR A CA 1
ATOM 719 C C . THR A 1 92 ? -18.105 -4.400 12.162 1.00 97.06 92 THR A C 1
ATOM 721 O O . THR A 1 92 ? -17.032 -4.675 12.703 1.00 97.06 92 THR A O 1
ATOM 724 N N . HIS A 1 93 ? -18.216 -3.470 11.217 1.00 97.19 93 HIS A N 1
ATOM 725 C CA . HIS A 1 93 ? -17.102 -2.693 10.690 1.00 97.19 93 HIS A CA 1
ATOM 726 C C . HIS A 1 93 ? -16.622 -1.602 11.656 1.00 97.19 93 HIS A C 1
ATOM 728 O O . HIS A 1 93 ? -17.421 -0.919 12.294 1.00 97.19 93 HIS A O 1
ATOM 734 N N . HIS A 1 94 ? -15.310 -1.360 11.689 1.00 97.81 94 HIS A N 1
ATOM 735 C CA . HIS A 1 94 ? -14.695 -0.257 12.420 1.00 97.81 94 HIS A CA 1
ATOM 736 C C . HIS A 1 94 ? -14.509 0.971 11.500 1.00 97.81 94 HIS A C 1
ATOM 738 O O . HIS A 1 94 ? -13.479 1.092 10.825 1.00 97.81 94 HIS A O 1
ATOM 744 N N . PRO A 1 95 ? -15.432 1.954 11.498 1.00 97.94 95 PRO A N 1
ATOM 745 C CA . PRO A 1 95 ? -15.489 2.998 10.468 1.00 97.94 95 PRO A CA 1
ATOM 746 C C . PRO A 1 95 ? -14.233 3.876 10.411 1.00 97.94 95 PRO A C 1
ATOM 748 O O . PRO A 1 95 ? -13.791 4.260 9.330 1.00 97.94 95 PRO A O 1
ATOM 751 N N . SER A 1 96 ? -13.620 4.181 11.560 1.00 98.25 96 SER A N 1
ATOM 752 C CA . SER A 1 96 ? -12.407 5.009 11.593 1.00 98.25 96 SER A CA 1
ATOM 753 C C . SER A 1 96 ? -11.175 4.321 11.009 1.00 98.25 96 SER A C 1
ATOM 755 O O . SER A 1 96 ? -10.392 4.987 10.339 1.00 98.25 96 SER A O 1
ATOM 757 N N . LYS A 1 97 ? -11.030 3.003 11.196 1.00 98.31 97 LYS A N 1
ATOM 758 C CA . LYS A 1 97 ? -9.937 2.227 10.603 1.00 98.31 97 LYS A CA 1
ATOM 759 C C . LYS A 1 97 ? -10.099 2.143 9.092 1.00 98.31 97 LYS A C 1
ATOM 761 O O . LYS A 1 97 ? -9.177 2.504 8.371 1.00 98.31 97 LYS A O 1
ATOM 766 N N . ILE A 1 98 ? -11.301 1.790 8.628 1.00 98.25 98 ILE A N 1
ATOM 767 C CA . ILE A 1 98 ? -11.631 1.749 7.196 1.00 98.25 98 ILE A CA 1
ATOM 768 C C . ILE A 1 98 ? -11.312 3.092 6.549 1.00 98.25 98 ILE A C 1
ATOM 770 O O . ILE A 1 98 ? -10.558 3.147 5.586 1.00 98.25 98 ILE A O 1
ATOM 774 N N . ARG A 1 99 ? -11.808 4.197 7.121 1.00 98.06 99 ARG A N 1
ATOM 775 C CA . ARG A 1 99 ? -11.522 5.538 6.603 1.00 98.06 99 ARG A CA 1
ATOM 776 C C . ARG A 1 99 ? -10.021 5.826 6.544 1.00 98.06 99 ARG A C 1
ATOM 778 O O . ARG A 1 99 ? -9.564 6.339 5.531 1.00 98.06 99 ARG A O 1
ATOM 785 N N . SER A 1 100 ? -9.256 5.528 7.596 1.00 98.31 100 SER A N 1
ATOM 786 C CA . SER A 1 100 ? -7.806 5.758 7.591 1.00 98.31 100 SER A CA 1
ATOM 787 C C . SER A 1 100 ? -7.080 4.934 6.525 1.00 98.31 100 SER A C 1
ATOM 789 O O . SER A 1 100 ? -6.242 5.487 5.816 1.00 98.31 100 SER A O 1
ATOM 791 N N . PHE A 1 101 ? -7.426 3.655 6.370 1.00 98.31 101 PHE A N 1
ATOM 792 C CA . PHE A 1 101 ? -6.835 2.786 5.353 1.00 98.31 101 PHE A CA 1
ATOM 793 C C . PHE A 1 101 ? -7.197 3.231 3.931 1.00 98.31 101 PHE A C 1
ATOM 795 O O . PHE A 1 101 ? -6.311 3.415 3.097 1.00 98.31 101 PHE A O 1
ATOM 802 N N . GLU A 1 102 ? -8.482 3.482 3.668 1.00 98.06 102 GLU A N 1
ATOM 803 C CA . GLU A 1 102 ? -8.970 3.927 2.360 1.00 98.06 102 GLU A CA 1
ATOM 804 C C . GLU A 1 102 ? -8.369 5.268 1.951 1.00 98.06 102 GLU A C 1
ATOM 806 O O . GLU A 1 102 ? -7.910 5.416 0.820 1.00 98.06 102 GLU A O 1
ATOM 811 N N . LEU A 1 103 ? -8.330 6.244 2.864 1.00 97.25 103 LEU A N 1
ATOM 812 C CA . LEU A 1 103 ? -7.709 7.536 2.582 1.00 97.25 103 LEU A CA 1
ATOM 813 C C . LEU A 1 103 ? -6.219 7.381 2.273 1.00 97.25 103 LEU A C 1
ATOM 815 O O . LEU A 1 103 ? -5.745 8.030 1.346 1.00 97.25 103 LEU A O 1
ATOM 819 N N . ALA A 1 104 ? -5.496 6.527 3.002 1.00 96.06 104 ALA A N 1
ATOM 820 C CA . ALA A 1 104 ? -4.075 6.307 2.756 1.00 96.06 104 ALA A CA 1
ATOM 821 C C . ALA A 1 104 ? -3.827 5.679 1.376 1.00 96.06 104 ALA A C 1
ATOM 823 O O . ALA A 1 104 ? -3.041 6.212 0.596 1.00 96.06 104 ALA A O 1
ATOM 824 N N . ARG A 1 105 ? -4.521 4.583 1.041 1.00 96.56 105 ARG A N 1
ATOM 825 C CA . ARG A 1 105 ? -4.267 3.853 -0.211 1.00 96.56 105 ARG A CA 1
ATOM 826 C C . ARG A 1 105 ? -4.798 4.556 -1.459 1.00 96.56 105 ARG A C 1
ATOM 828 O O . ARG A 1 105 ? -4.162 4.479 -2.499 1.00 96.56 105 ARG A O 1
ATOM 835 N N . ARG A 1 106 ? -5.937 5.259 -1.381 1.00 95.75 106 ARG A N 1
ATOM 836 C CA . ARG A 1 106 ? -6.547 5.928 -2.550 1.00 95.75 106 ARG A CA 1
ATOM 837 C C . ARG A 1 106 ? -5.788 7.169 -3.010 1.00 95.75 106 ARG A C 1
ATOM 839 O O . ARG A 1 106 ? -5.943 7.571 -4.156 1.00 95.75 106 ARG A O 1
ATOM 846 N N . HIS A 1 107 ? -5.009 7.782 -2.122 1.00 95.38 107 HIS A N 1
ATOM 847 C CA . HIS A 1 107 ? -4.165 8.935 -2.451 1.00 95.38 107 HIS A CA 1
ATOM 848 C C . HIS A 1 107 ? -2.710 8.541 -2.722 1.00 95.38 107 HIS A C 1
ATOM 850 O O . HIS A 1 107 ? -1.877 9.409 -2.982 1.00 95.38 107 HIS A O 1
ATOM 856 N N . LEU A 1 108 ? -2.389 7.249 -2.659 1.00 94.75 108 LEU A N 1
ATOM 857 C CA . LEU A 1 108 ? -1.086 6.745 -3.045 1.00 94.75 108 LEU A CA 1
ATOM 858 C C . LEU A 1 108 ? -1.026 6.645 -4.572 1.00 94.75 108 LEU A C 1
ATOM 860 O O . LEU A 1 108 ? -1.889 6.024 -5.186 1.00 94.75 108 LEU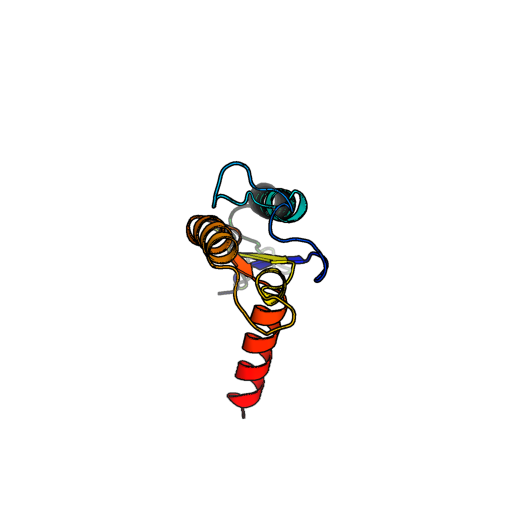 A O 1
ATOM 864 N N . GLN A 1 109 ? -0.010 7.257 -5.181 1.00 91.88 109 GLN A N 1
ATOM 865 C CA . GLN A 1 109 ? 0.179 7.182 -6.631 1.00 91.88 109 GLN A CA 1
ATOM 866 C C . GLN A 1 109 ? 0.551 5.757 -7.069 1.00 91.88 109 GLN A C 1
ATOM 868 O O . GLN A 1 109 ? -0.009 5.239 -8.029 1.00 91.88 109 GLN A O 1
ATOM 873 N N . GLU A 1 110 ? 1.490 5.136 -6.354 1.00 92.12 110 GLU A N 1
ATOM 874 C CA . GLU A 1 110 ? 1.925 3.751 -6.537 1.00 92.12 110 GLU A CA 1
ATOM 875 C C . GLU A 1 110 ? 2.659 3.254 -5.274 1.00 92.12 110 GLU A C 1
ATOM 877 O O . GLU A 1 110 ? 3.273 4.072 -4.573 1.00 92.12 110 GLU A O 1
ATOM 882 N N . PRO A 1 111 ? 2.631 1.946 -4.960 1.00 96.62 111 PRO A N 1
ATOM 883 C CA . PRO A 1 111 ? 1.911 0.870 -5.657 1.00 96.62 111 PRO A CA 1
ATOM 884 C C . PRO A 1 111 ? 0.390 0.877 -5.418 1.00 96.62 111 PRO A C 1
ATOM 886 O O . PRO A 1 111 ? -0.097 1.454 -4.449 1.00 96.62 111 PRO A O 1
ATOM 889 N N . GLU A 1 112 ? -0.368 0.166 -6.258 1.00 97.50 112 GLU A N 1
ATOM 890 C CA . GLU A 1 112 ? -1.759 -0.196 -5.952 1.00 97.50 112 GLU A CA 1
ATOM 891 C C . GLU A 1 112 ? -1.767 -1.204 -4.790 1.00 97.50 112 GLU A C 1
ATOM 893 O O . GLU A 1 112 ? -1.241 -2.313 -4.907 1.00 97.50 112 GLU A O 1
ATOM 898 N N . VAL A 1 113 ? -2.346 -0.816 -3.651 1.00 98.44 113 VAL A N 1
ATOM 899 C CA . VAL A 1 113 ? -2.439 -1.679 -2.462 1.00 98.44 113 VAL A CA 1
ATOM 900 C C . VAL A 1 113 ? -3.704 -2.530 -2.537 1.00 98.44 113 VAL A C 1
ATOM 902 O O . VAL A 1 113 ? -4.818 -2.003 -2.472 1.00 98.44 113 VAL A O 1
ATOM 905 N N . ILE A 1 114 ? -3.521 -3.847 -2.614 1.00 98.12 114 ILE A N 1
ATOM 906 C CA . ILE A 1 114 ? -4.587 -4.851 -2.672 1.00 98.12 114 ILE A CA 1
ATOM 907 C C . ILE A 1 114 ? -4.468 -5.761 -1.448 1.00 98.12 114 ILE A C 1
ATOM 909 O O . ILE A 1 114 ? -3.386 -6.225 -1.095 1.00 98.12 114 ILE A O 1
ATOM 913 N N . THR A 1 115 ? -5.581 -6.034 -0.784 1.00 98.50 115 THR A N 1
ATOM 914 C CA . THR A 1 115 ? -5.622 -7.004 0.318 1.00 98.50 115 THR A CA 1
ATOM 915 C C . THR A 1 115 ? -5.858 -8.426 -0.189 1.00 98.50 115 THR A C 1
ATOM 917 O O . THR A 1 115 ? -6.338 -8.636 -1.303 1.00 98.50 115 THR A O 1
ATOM 920 N N . PHE A 1 116 ? -5.499 -9.443 0.599 1.00 98.50 116 PHE A N 1
ATOM 921 C CA . PHE A 1 116 ? -5.622 -10.838 0.155 1.00 98.50 116 PHE A CA 1
ATOM 922 C C . PHE A 1 116 ? -7.069 -11.269 -0.107 1.00 98.50 116 PHE A C 1
ATOM 924 O O . PHE A 1 116 ? -7.314 -12.065 -1.008 1.00 98.50 116 PHE A O 1
ATOM 931 N N . ASP A 1 117 ? -8.017 -10.761 0.673 1.00 97.25 117 ASP A N 1
ATOM 932 C CA . ASP A 1 117 ? -9.451 -10.984 0.494 1.00 97.25 117 ASP A CA 1
ATOM 933 C C . ASP A 1 117 ? -10.002 -10.253 -0.739 1.00 97.25 117 ASP A C 1
ATOM 935 O O . ASP A 1 117 ? -10.782 -10.837 -1.486 1.00 97.25 117 ASP A O 1
ATOM 939 N N . GLU A 1 118 ? -9.531 -9.038 -1.038 1.00 97.62 118 GLU A N 1
ATOM 940 C CA . GLU A 1 118 ? -9.850 -8.378 -2.315 1.00 97.62 118 GLU A CA 1
ATOM 941 C C . GLU A 1 118 ? -9.284 -9.142 -3.519 1.00 97.62 118 GLU A C 1
ATOM 943 O O . GLU A 1 118 ? -9.958 -9.275 -4.540 1.00 97.62 118 GLU A O 1
ATOM 948 N N . LEU A 1 119 ? -8.049 -9.643 -3.418 1.00 97.19 119 LEU A N 1
ATOM 949 C CA . LEU A 1 119 ? -7.420 -10.425 -4.482 1.00 97.19 119 LEU A CA 1
ATOM 950 C C . LEU A 1 119 ? -8.177 -11.733 -4.735 1.00 97.19 119 LEU A C 1
ATOM 952 O O . LEU A 1 119 ? -8.419 -12.074 -5.892 1.00 97.19 119 LEU A O 1
ATOM 956 N N . LEU A 1 120 ? -8.569 -12.434 -3.667 1.00 97.25 120 LEU A N 1
ATOM 957 C CA . LEU A 1 120 ? -9.366 -13.655 -3.754 1.00 97.25 120 LEU A CA 1
ATOM 958 C C . LEU A 1 120 ? -10.711 -13.386 -4.433 1.00 97.25 120 LEU A C 1
ATOM 960 O O . LEU A 1 120 ? -11.016 -14.042 -5.423 1.00 97.25 120 LEU A O 1
ATOM 964 N N . ALA A 1 121 ? -11.451 -12.370 -3.982 1.00 96.56 121 ALA A N 1
ATOM 965 C CA . ALA A 1 121 ? -12.746 -12.019 -4.563 1.00 96.56 121 ALA A CA 1
ATOM 966 C C . ALA A 1 121 ? -12.644 -11.677 -6.061 1.00 96.56 121 ALA A C 1
ATOM 968 O O . ALA A 1 121 ? -13.493 -12.072 -6.858 1.00 96.56 121 ALA A O 1
ATOM 969 N N . ARG A 1 122 ? -11.578 -10.974 -6.476 1.00 95.62 122 ARG A N 1
ATOM 970 C CA . ARG A 1 122 ? -11.312 -10.704 -7.901 1.00 95.62 122 ARG A CA 1
ATOM 971 C C . ARG A 1 122 ? -11.041 -11.994 -8.680 1.00 95.62 122 ARG A C 1
ATOM 973 O O . ARG A 1 122 ? -11.522 -12.125 -9.800 1.00 95.62 122 ARG A O 1
ATOM 980 N N . ALA A 1 123 ? -10.271 -12.924 -8.115 1.00 95.25 123 ALA A N 1
ATOM 981 C CA . ALA A 1 123 ? -9.948 -14.192 -8.765 1.00 95.25 123 ALA A CA 1
ATOM 982 C C . ALA A 1 123 ? -11.182 -15.094 -8.919 1.00 95.25 123 ALA A C 1
ATOM 984 O O . ALA A 1 123 ? -11.408 -15.623 -10.005 1.00 95.25 123 ALA A O 1
ATOM 985 N N . GLU A 1 124 ? -11.995 -15.221 -7.870 1.00 96.25 124 GLU A N 1
ATOM 986 C CA . GLU A 1 124 ? -13.261 -15.964 -7.892 1.00 96.25 124 GLU A CA 1
ATOM 987 C C . GLU A 1 124 ? -14.197 -15.405 -8.967 1.00 96.25 124 GLU A C 1
ATOM 989 O O . GLU A 1 124 ? -14.651 -16.149 -9.835 1.00 96.25 124 GLU A O 1
ATOM 994 N N . TRP A 1 125 ? -14.371 -14.080 -9.004 1.00 94.88 125 TRP A N 1
ATOM 995 C CA . TRP A 1 125 ? -15.194 -13.422 -10.017 1.00 94.88 125 TRP A CA 1
ATOM 996 C C . TRP A 1 125 ? -14.700 -13.681 -11.446 1.00 94.88 125 TRP A C 1
ATOM 998 O O . TRP A 1 125 ? -15.509 -13.922 -12.341 1.00 94.88 125 TRP A O 1
ATOM 1008 N N . ILE A 1 126 ? -13.381 -13.655 -11.682 1.00 94.06 126 ILE A N 1
ATOM 1009 C CA . ILE A 1 126 ? -12.817 -13.973 -13.001 1.00 94.06 126 ILE A CA 1
ATOM 1010 C C . ILE A 1 126 ? -13.174 -15.408 -13.386 1.00 94.06 126 ILE A C 1
ATOM 1012 O O . ILE A 1 126 ? -13.638 -15.622 -14.499 1.00 94.06 126 ILE A O 1
ATOM 1016 N N . VAL A 1 127 ? -12.997 -16.382 -12.492 1.00 94.25 127 VAL A N 1
ATOM 1017 C CA . VAL A 1 127 ? -13.302 -17.793 -12.783 1.00 94.25 127 VAL A CA 1
ATOM 1018 C C . VAL A 1 127 ? -14.787 -17.989 -13.091 1.00 94.25 127 VAL A C 1
ATOM 1020 O O . VAL A 1 127 ? -15.116 -18.666 -14.060 1.00 94.25 127 VAL A O 1
ATOM 1023 N N . GLU A 1 128 ? -15.674 -17.362 -12.322 1.00 93.81 128 GLU A N 1
ATOM 1024 C CA . GLU A 1 128 ? -17.127 -17.458 -12.511 1.00 93.81 128 GLU A CA 1
ATOM 1025 C C . GLU A 1 128 ? -17.612 -16.834 -13.825 1.00 93.81 128 GLU A C 1
ATOM 1027 O O . GLU A 1 128 ? -18.591 -17.305 -14.397 1.00 93.81 128 GLU A O 1
ATOM 1032 N N . ASN A 1 129 ? -16.934 -15.792 -14.316 1.00 89.50 129 ASN A N 1
ATOM 1033 C CA . ASN A 1 129 ? -17.344 -15.038 -15.508 1.00 89.50 129 ASN A CA 1
ATOM 1034 C C . ASN A 1 129 ? -16.473 -15.308 -16.749 1.00 89.50 129 ASN A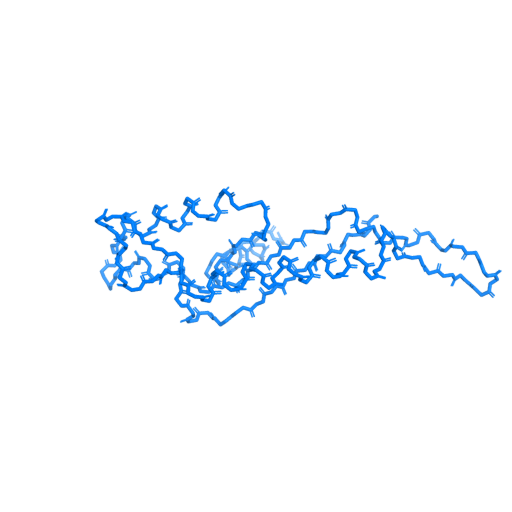 C 1
ATOM 1036 O O . ASN A 1 129 ? -16.664 -14.662 -17.778 1.00 89.50 129 ASN A O 1
ATOM 1040 N N . SER A 1 130 ? -15.512 -16.233 -16.666 1.00 77.31 130 SER A N 1
ATOM 1041 C CA . SER A 1 130 ? -14.677 -16.664 -17.804 1.00 77.31 130 SER A CA 1
ATOM 1042 C C . SER A 1 130 ? -15.156 -17.976 -18.444 1.00 77.31 130 SER A C 1
ATOM 1044 O O . SER A 1 130 ? -14.431 -18.543 -19.264 1.00 77.31 130 SER A O 1
ATOM 1046 N N . GLY A 1 131 ? -16.336 -18.468 -18.045 1.00 53.12 131 GLY A N 1
ATOM 1047 C CA . GLY A 1 131 ? -16.991 -19.674 -18.566 1.00 53.12 131 GLY A CA 1
ATOM 1048 C C . GLY A 1 131 ? -18.086 -19.379 -19.581 1.00 53.12 131 GLY A C 1
ATOM 1049 O O . GLY A 1 131 ? -18.747 -18.326 -19.451 1.00 53.12 131 GLY A O 1
#

Secondary structure (DSSP, 8-state):
-EEEEEEEE--TTS-SB-SS-SBTTB-PBPHHHHHHHHHHHHHHHHHHHHH-SEE--B-TTSPBPS-PEEEEEEEEEEE---GGGGB-TTS-B-HHHHHHHHHHHHT--SSEEE-HHHHHHHHHHHHHH--